Protein AF-A0A4Q3UWT6-F1 (afdb_monomer_lite)

Sequence (152 aa):
MSTAIVRPANRNDLDQLEDMISRVDPGMLTMPSSREAMAARIERSLSAFGRGSLPPENECYFLVMEEDGELLGTASIFTNLGVERPFYSYRISRDSKVSPEQGVRAELDLLFLVNDYHGDSELGTLFIERKARGGGRGRLLSFARLMLIAVD

Secondary structure (DSSP, 8-state):
----EEEE--GGGHHHHHHHHTTS-TT-TTS-SSHHHHHHHHHHHHHHHHS-S---SS-EEEEEEEETTEEEEEEEEE-STTSSS---EEEEEEEEEEETTTTEEEEEEEEEEE-TTTT--B---EEE-GGG-STTHHHHHHHHHHHH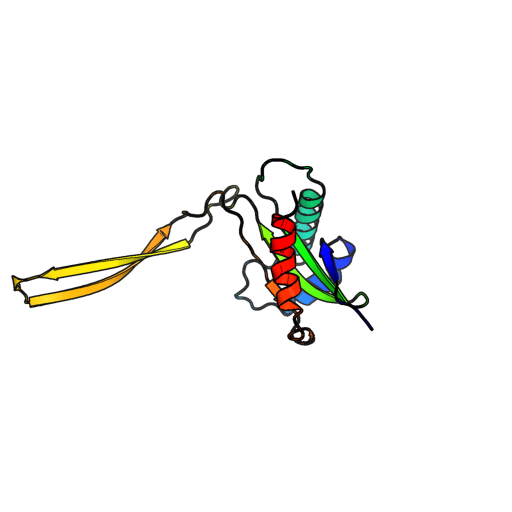HT--

Foldseek 3Di:
DWDKDKDFDAPVCLVLLQVVLVVDDPPQPLRDNHSVSVNVLSVLQVVVVVDDPDPADWGKNKMFIDTPNHTFFIWIKTFQAQRVHADKDWDWDWDWDDDPVVRDIDIDTDTDIDRVQGGGMDRGGQDGHPVRPDPCPSVCNSVVVVVVVVDD

Radius of gyration: 20.24 Å; chains: 1; bounding box: 54×34×62 Å

Structure (mmCIF, N/CA/C/O backbone):
data_AF-A0A4Q3UWT6-F1
#
_entry.id   AF-A0A4Q3UWT6-F1
#
loop_
_atom_site.group_PDB
_atom_site.id
_atom_site.type_symbol
_atom_site.label_atom_id
_atom_site.label_alt_id
_atom_site.label_comp_id
_atom_site.label_asym_id
_atom_site.label_entity_id
_atom_site.label_seq_id
_atom_site.pdbx_PDB_ins_code
_atom_site.Cartn_x
_atom_site.Cartn_y
_atom_site.Cartn_z
_atom_site.occupancy
_atom_site.B_iso_or_equiv
_atom_site.auth_seq_id
_atom_site.auth_comp_id
_atom_site.auth_asym_id
_atom_site.auth_atom_id
_atom_site.pdbx_PDB_model_num
ATOM 1 N N . MET A 1 1 ? 10.054 -21.073 -22.287 1.00 58.06 1 MET A N 1
ATOM 2 C CA . MET A 1 1 ? 9.062 -20.874 -21.212 1.00 58.06 1 MET A CA 1
ATOM 3 C C . MET A 1 1 ? 9.222 -19.443 -20.763 1.00 58.06 1 MET A C 1
ATOM 5 O O . MET A 1 1 ? 10.358 -19.072 -20.492 1.00 58.06 1 MET A O 1
ATOM 9 N N . SER A 1 2 ? 8.153 -18.652 -20.788 1.00 78.50 2 SER A N 1
ATOM 10 C CA . SER A 1 2 ? 8.215 -17.314 -20.207 1.00 78.50 2 SER A CA 1
ATOM 11 C C . SER A 1 2 ? 8.180 -17.413 -18.683 1.00 78.50 2 SER A C 1
ATOM 13 O O . SER A 1 2 ? 7.560 -18.334 -18.143 1.00 78.50 2 SER A O 1
ATOM 15 N N . THR A 1 3 ? 8.897 -16.516 -18.014 1.00 89.81 3 THR A N 1
ATOM 16 C CA . THR A 1 3 ? 9.065 -16.507 -16.561 1.00 89.81 3 THR A CA 1
ATOM 17 C C . THR A 1 3 ? 8.648 -15.147 -16.036 1.00 89.81 3 THR A C 1
ATOM 19 O O . THR A 1 3 ? 9.282 -14.145 -16.355 1.00 89.81 3 THR A O 1
ATOM 22 N N . ALA A 1 4 ? 7.625 -15.126 -15.183 1.00 94.62 4 ALA A N 1
ATOM 23 C CA . ALA A 1 4 ? 7.252 -13.924 -14.457 1.00 94.62 4 ALA A CA 1
ATOM 24 C C . ALA A 1 4 ? 8.371 -13.492 -13.493 1.00 94.62 4 ALA A C 1
ATOM 26 O O . ALA A 1 4 ? 8.815 -14.274 -12.646 1.00 94.62 4 ALA A O 1
ATOM 27 N N . ILE A 1 5 ? 8.787 -12.234 -13.594 1.00 96.75 5 ILE A N 1
ATOM 28 C CA . ILE A 1 5 ? 9.791 -11.606 -12.733 1.00 96.75 5 ILE A CA 1
ATOM 29 C C . ILE A 1 5 ? 9.150 -10.502 -11.897 1.00 96.75 5 ILE A C 1
ATOM 31 O O . ILE A 1 5 ? 8.212 -9.845 -12.341 1.00 96.75 5 ILE A O 1
ATOM 35 N N . VAL A 1 6 ? 9.656 -10.286 -10.682 1.00 98.19 6 VAL A N 1
ATOM 36 C CA . VAL A 1 6 ? 9.286 -9.131 -9.852 1.00 98.19 6 VAL A CA 1
ATOM 37 C C . VAL A 1 6 ? 10.476 -8.190 -9.786 1.00 98.19 6 VAL A C 1
ATOM 39 O O . VAL A 1 6 ? 11.587 -8.622 -9.483 1.00 98.19 6 VAL A O 1
ATOM 42 N N . ARG A 1 7 ? 10.242 -6.909 -10.066 1.00 97.75 7 ARG A N 1
ATOM 43 C CA . ARG A 1 7 ? 11.276 -5.869 -10.084 1.00 97.75 7 ARG A CA 1
ATOM 44 C C . ARG A 1 7 ? 10.719 -4.524 -9.606 1.00 97.75 7 ARG A C 1
ATOM 46 O O . ARG A 1 7 ? 9.498 -4.351 -9.604 1.00 97.75 7 ARG A O 1
ATOM 53 N N . PRO A 1 8 ? 11.575 -3.557 -9.234 1.00 98.06 8 PRO A N 1
ATOM 54 C CA . PRO A 1 8 ? 11.147 -2.176 -9.055 1.00 98.06 8 PRO A CA 1
ATOM 55 C C . PRO A 1 8 ? 10.445 -1.632 -10.306 1.00 98.06 8 PRO A C 1
ATOM 57 O O . PRO A 1 8 ? 10.837 -1.938 -11.440 1.00 98.06 8 PRO A O 1
ATOM 60 N N . ALA A 1 9 ? 9.414 -0.818 -10.089 1.00 98.31 9 ALA A N 1
ATOM 61 C CA . ALA A 1 9 ? 8.796 -0.031 -11.147 1.00 98.31 9 ALA A CA 1
ATOM 62 C C . ALA A 1 9 ? 9.790 1.014 -11.682 1.00 98.31 9 ALA A C 1
ATOM 64 O O . ALA A 1 9 ? 10.569 1.592 -10.922 1.00 98.31 9 ALA A O 1
ATOM 65 N N . ASN A 1 10 ? 9.745 1.284 -12.982 1.00 98.06 10 ASN A N 1
ATOM 66 C CA . ASN A 1 10 ? 10.548 2.303 -13.646 1.00 98.06 10 ASN A CA 1
ATOM 67 C C . ASN A 1 10 ? 9.674 3.202 -14.540 1.00 98.06 10 ASN A C 1
ATOM 69 O O . ASN A 1 10 ? 8.489 2.951 -14.734 1.00 98.06 10 ASN A O 1
ATOM 73 N N . ARG A 1 11 ? 10.254 4.274 -15.092 1.00 98.38 11 ARG A N 1
ATOM 74 C CA . ARG A 1 11 ? 9.512 5.292 -15.862 1.00 98.38 11 ARG A CA 1
ATOM 75 C C . ARG A 1 11 ? 8.829 4.748 -17.120 1.00 98.38 11 ARG A C 1
ATOM 77 O O . ARG A 1 11 ? 7.784 5.265 -17.499 1.00 98.38 11 ARG A O 1
ATOM 84 N N . ASN A 1 12 ? 9.381 3.702 -17.735 1.00 98.06 12 ASN A N 1
ATOM 85 C CA . ASN A 1 12 ? 8.818 3.091 -18.942 1.00 98.06 12 ASN A CA 1
ATOM 86 C C . ASN A 1 12 ? 7.583 2.227 -18.641 1.00 98.06 12 ASN A C 1
ATOM 88 O O . ASN A 1 12 ? 6.863 1.854 -19.560 1.00 98.06 12 ASN A O 1
ATOM 92 N N . ASP A 1 13 ? 7.314 1.933 -17.366 1.00 98.25 13 ASP A N 1
ATOM 93 C CA . ASP A 1 13 ? 6.134 1.175 -16.945 1.00 98.25 13 ASP A CA 1
ATOM 94 C C . ASP A 1 13 ? 4.861 2.036 -16.926 1.00 98.25 13 ASP A C 1
ATOM 96 O O . ASP A 1 13 ? 3.761 1.496 -16.821 1.00 98.25 13 ASP A O 1
ATOM 100 N N . LEU A 1 14 ? 4.993 3.368 -17.001 1.00 98.25 14 LEU A N 1
ATOM 101 C CA . LEU A 1 14 ? 3.906 4.313 -16.734 1.00 98.25 14 LEU A CA 1
ATOM 102 C C . LEU A 1 14 ? 2.674 4.083 -17.615 1.00 98.25 14 LEU A C 1
ATOM 104 O O . LEU A 1 14 ? 1.563 4.123 -17.097 1.00 98.25 14 LEU A O 1
ATOM 108 N N . ASP A 1 15 ? 2.859 3.806 -18.906 1.00 97.44 15 ASP A N 1
ATOM 109 C CA . ASP A 1 15 ? 1.742 3.597 -19.836 1.00 97.44 15 ASP A CA 1
ATOM 110 C C . ASP A 1 15 ? 0.938 2.339 -19.474 1.00 97.44 15 ASP A C 1
ATOM 112 O O . ASP A 1 15 ? -0.278 2.395 -19.307 1.00 97.44 15 ASP A O 1
ATOM 116 N N . GLN A 1 16 ? 1.618 1.213 -19.236 1.00 97.38 16 GLN A N 1
ATOM 117 C CA . GLN A 1 16 ? 0.953 -0.031 -18.829 1.00 97.38 16 GLN A CA 1
ATOM 118 C C . GLN A 1 16 ? 0.311 0.084 -17.438 1.00 97.38 16 GLN A C 1
ATOM 120 O O . GLN A 1 16 ? -0.742 -0.503 -17.179 1.00 97.38 16 GLN A O 1
ATOM 125 N N . LEU A 1 17 ? 0.942 0.834 -16.531 1.00 97.00 17 LEU A N 1
ATOM 126 C CA . LEU A 1 17 ? 0.421 1.085 -15.192 1.00 97.00 17 LEU A CA 1
ATOM 127 C C . LEU A 1 17 ? -0.812 1.989 -15.212 1.00 97.00 17 LEU A C 1
ATOM 129 O O . LEU A 1 17 ? -1.734 1.737 -14.442 1.00 97.00 17 LEU A O 1
ATOM 133 N N . GLU A 1 18 ? -0.861 3.000 -16.080 1.00 95.31 18 GLU A N 1
ATOM 134 C CA . GLU A 1 18 ? -2.053 3.828 -16.284 1.00 95.31 18 GLU A CA 1
ATOM 135 C C . GLU A 1 18 ? -3.227 2.976 -16.771 1.00 95.31 18 GLU A C 1
ATOM 137 O O . GLU A 1 18 ? -4.299 3.002 -16.160 1.00 95.31 18 GLU A O 1
ATOM 142 N N . ASP A 1 19 ? -3.009 2.140 -17.789 1.00 94.00 19 ASP A N 1
ATOM 143 C CA . ASP A 1 19 ? -4.040 1.224 -18.281 1.00 94.00 19 ASP A CA 1
ATOM 144 C C . ASP A 1 19 ? -4.538 0.290 -17.166 1.00 94.00 19 ASP A C 1
ATOM 146 O O . ASP A 1 19 ? -5.695 -0.146 -17.151 1.00 94.00 19 ASP A O 1
ATOM 150 N N . MET A 1 20 ? -3.662 -0.076 -16.228 1.00 94.12 20 MET A N 1
ATOM 151 C CA . MET A 1 20 ? -3.989 -0.930 -15.088 1.00 94.12 20 MET A CA 1
ATOM 152 C C . MET A 1 20 ? -4.890 -0.235 -14.057 1.00 94.12 20 MET A C 1
ATOM 154 O O . MET A 1 20 ? -5.736 -0.905 -13.465 1.00 94.12 20 MET A O 1
ATOM 158 N N . ILE A 1 21 ? -4.785 1.090 -13.875 1.00 91.06 21 ILE A N 1
ATOM 159 C CA . ILE A 1 21 ? -5.621 1.860 -12.928 1.00 91.06 21 ILE A CA 1
ATOM 160 C C . ILE A 1 21 ? -7.109 1.628 -13.209 1.00 91.06 21 ILE A C 1
ATOM 162 O O . ILE A 1 21 ? -7.882 1.385 -12.286 1.00 91.06 21 ILE A O 1
ATOM 166 N N . SER A 1 22 ? -7.508 1.619 -14.485 1.00 87.50 22 SER A N 1
ATOM 167 C CA . SER A 1 22 ? -8.909 1.422 -14.894 1.00 87.50 22 SER A CA 1
ATOM 168 C C . SER A 1 22 ? -9.498 0.054 -14.509 1.00 87.50 22 SER A C 1
ATOM 170 O O . SER A 1 22 ? -10.716 -0.120 -14.488 1.00 87.50 22 SER A O 1
ATOM 172 N N . ARG A 1 23 ? -8.636 -0.926 -14.211 1.00 90.75 23 ARG A N 1
ATOM 173 C CA . ARG A 1 23 ? -8.988 -2.320 -13.895 1.00 90.75 23 ARG A CA 1
ATOM 174 C C . ARG A 1 23 ? -8.930 -2.619 -12.397 1.00 90.75 23 ARG A C 1
ATOM 176 O O . ARG A 1 23 ? -9.254 -3.734 -11.976 1.00 90.75 23 ARG A O 1
ATOM 183 N N . VAL A 1 24 ? -8.499 -1.647 -11.600 1.00 88.69 24 VAL A N 1
ATOM 184 C CA . VAL A 1 24 ? -8.424 -1.742 -10.148 1.00 88.69 24 VAL A CA 1
ATOM 185 C C . VAL A 1 24 ? -9.797 -1.485 -9.533 1.00 88.69 24 VAL A C 1
ATOM 187 O O . VAL A 1 24 ? -10.545 -0.615 -9.969 1.00 88.69 24 VAL A O 1
ATOM 190 N N . ASP A 1 25 ? -10.132 -2.272 -8.510 1.00 86.69 25 ASP A N 1
ATOM 191 C CA . ASP A 1 25 ? -11.352 -2.063 -7.737 1.00 86.69 25 ASP A CA 1
ATOM 192 C C . ASP A 1 25 ? -11.318 -0.675 -7.063 1.00 86.69 25 ASP A C 1
ATOM 194 O O . ASP A 1 25 ? -10.309 -0.356 -6.421 1.00 86.69 25 ASP A O 1
ATOM 198 N N . PRO A 1 26 ? -12.394 0.133 -7.150 1.00 82.94 26 PRO A N 1
ATOM 199 C CA . PRO A 1 26 ? -12.468 1.441 -6.495 1.00 82.94 26 PRO A CA 1
ATOM 200 C C . PRO A 1 26 ? -12.182 1.413 -4.984 1.00 82.94 26 PRO A C 1
ATOM 202 O O . PRO A 1 26 ? -11.786 2.427 -4.414 1.00 82.94 26 PRO A O 1
ATOM 205 N N . GLY A 1 27 ? -12.367 0.266 -4.324 1.00 86.69 27 GLY A N 1
ATOM 206 C CA . GLY A 1 27 ? -12.056 0.059 -2.913 1.00 86.69 27 GLY A CA 1
ATOM 207 C C . GLY A 1 27 ? -10.561 -0.063 -2.594 1.00 86.69 27 GLY A C 1
ATOM 208 O O . GLY A 1 27 ? -10.187 0.004 -1.423 1.00 86.69 27 GLY A O 1
ATOM 209 N N . MET A 1 28 ? -9.677 -0.218 -3.588 1.00 90.25 28 MET A N 1
ATOM 210 C CA . MET A 1 28 ? -8.230 -0.279 -3.358 1.00 90.25 28 MET A CA 1
ATOM 211 C C . MET A 1 28 ? -7.610 1.121 -3.320 1.00 90.25 28 MET A C 1
ATOM 213 O O . MET A 1 28 ? -6.967 1.583 -4.259 1.00 90.25 28 MET A O 1
ATOM 217 N N . LEU A 1 29 ? -7.747 1.768 -2.167 1.00 89.81 29 LEU A N 1
ATOM 218 C CA . LEU A 1 29 ? -7.303 3.147 -1.936 1.00 89.81 29 LEU A CA 1
ATOM 219 C C . LEU A 1 29 ? -5.774 3.344 -1.963 1.00 89.81 29 LEU A C 1
ATOM 221 O O . LEU A 1 29 ? -5.298 4.475 -2.015 1.00 89.81 29 LEU A O 1
ATOM 225 N N . THR A 1 30 ? -4.991 2.263 -1.900 1.00 92.06 30 THR A N 1
ATOM 226 C CA . THR A 1 30 ? -3.517 2.315 -1.919 1.00 92.06 30 THR A CA 1
ATOM 227 C C . THR A 1 30 ? -2.928 2.416 -3.332 1.00 92.06 30 THR A C 1
ATOM 229 O O . THR A 1 30 ? -1.762 2.812 -3.480 1.00 92.06 30 THR A O 1
ATOM 232 N N . MET A 1 31 ? -3.727 2.124 -4.366 1.00 93.44 31 MET A N 1
ATOM 233 C CA . MET A 1 31 ? -3.351 2.295 -5.770 1.00 93.44 31 MET A CA 1
ATOM 234 C C . MET A 1 31 ? -3.504 3.768 -6.192 1.00 93.44 31 MET A C 1
ATOM 236 O O . MET A 1 31 ? -4.491 4.405 -5.823 1.00 93.44 31 MET A O 1
ATOM 240 N N . PRO A 1 32 ? -2.566 4.335 -6.973 1.00 93.69 32 PRO A N 1
ATOM 241 C CA . PRO A 1 32 ? -2.756 5.651 -7.575 1.00 93.69 32 PRO A CA 1
ATOM 242 C C . PRO A 1 32 ? -4.008 5.705 -8.462 1.00 93.69 32 PRO A C 1
ATOM 244 O O . PRO A 1 32 ? -4.287 4.764 -9.201 1.00 93.69 32 PRO A O 1
ATOM 247 N N . SER A 1 33 ? -4.741 6.816 -8.405 1.00 91.94 33 SER A N 1
ATOM 248 C CA . SER A 1 33 ? -6.007 7.010 -9.128 1.00 91.94 33 SER A CA 1
ATOM 249 C C . SER A 1 33 ? -5.871 7.771 -10.451 1.00 91.94 33 SER A C 1
ATOM 251 O O . SER A 1 33 ? -6.859 7.926 -11.164 1.00 91.94 33 SER A O 1
ATOM 253 N N . SER A 1 34 ? -4.674 8.260 -10.785 1.00 94.31 34 SER A N 1
ATOM 254 C CA . SER A 1 34 ? -4.394 8.972 -12.036 1.00 94.31 34 SER A CA 1
ATOM 255 C C . SER A 1 34 ? -2.983 8.680 -12.543 1.00 94.31 34 SER A C 1
ATOM 257 O O . SER A 1 34 ? -2.125 8.208 -11.786 1.00 94.31 34 SER A O 1
ATOM 259 N N . ARG A 1 35 ? -2.727 8.999 -13.816 1.00 96.38 35 ARG A N 1
ATOM 260 C CA . ARG A 1 35 ? -1.399 8.895 -14.433 1.00 96.38 35 ARG A CA 1
ATOM 261 C C . ARG A 1 35 ? -0.363 9.739 -13.697 1.00 96.38 35 ARG A C 1
ATOM 263 O O . ARG A 1 35 ? 0.741 9.269 -13.449 1.00 96.38 35 ARG A O 1
ATOM 270 N N . GLU A 1 36 ? -0.716 10.955 -13.292 1.00 97.56 36 GLU A N 1
ATOM 271 C CA . GLU A 1 36 ? 0.173 11.860 -12.555 1.00 97.56 36 GLU A CA 1
ATOM 272 C C . GLU A 1 36 ? 0.525 11.283 -11.182 1.00 97.56 36 GLU A C 1
ATOM 274 O O . GLU A 1 36 ? 1.693 11.264 -10.794 1.00 97.56 36 GLU A O 1
ATOM 279 N N . ALA A 1 37 ? -0.470 10.749 -10.464 1.00 96.38 37 ALA A N 1
ATOM 280 C CA . ALA A 1 37 ? -0.250 10.092 -9.180 1.00 96.38 37 ALA A CA 1
ATOM 281 C C . ALA A 1 37 ? 0.604 8.820 -9.330 1.00 96.38 37 ALA A C 1
ATOM 283 O O . ALA A 1 37 ? 1.431 8.522 -8.465 1.00 96.38 37 ALA A O 1
ATOM 284 N N . MET A 1 38 ? 0.434 8.081 -10.431 1.00 97.50 38 MET A N 1
ATOM 285 C CA . MET A 1 38 ? 1.249 6.912 -10.759 1.00 97.50 38 MET A CA 1
ATOM 286 C C . MET A 1 38 ? 2.694 7.301 -11.085 1.00 97.50 38 MET A C 1
ATOM 288 O O . MET A 1 38 ? 3.623 6.706 -10.547 1.00 97.50 38 MET A O 1
ATOM 292 N N . ALA A 1 39 ? 2.903 8.340 -11.894 1.00 98.31 39 ALA A N 1
ATOM 293 C CA . ALA A 1 39 ? 4.231 8.864 -12.192 1.00 98.31 39 ALA A CA 1
ATOM 294 C C . ALA A 1 39 ? 4.945 9.325 -10.910 1.00 98.31 39 ALA A C 1
ATOM 296 O O . ALA A 1 39 ? 6.077 8.920 -10.653 1.00 98.31 39 ALA A O 1
ATOM 297 N N . ALA A 1 40 ? 4.255 10.075 -10.043 1.00 97.88 40 ALA A N 1
ATOM 298 C CA . ALA A 1 40 ? 4.793 10.489 -8.747 1.00 97.88 40 ALA A CA 1
ATOM 299 C C . ALA A 1 40 ? 5.142 9.289 -7.847 1.00 97.88 40 ALA A C 1
ATOM 301 O O . ALA A 1 40 ? 6.167 9.296 -7.162 1.00 97.88 40 ALA A O 1
ATOM 302 N N . ARG A 1 41 ? 4.320 8.229 -7.870 1.00 97.38 41 ARG A N 1
ATOM 303 C CA . ARG A 1 41 ? 4.588 6.974 -7.155 1.00 97.38 41 ARG A CA 1
ATOM 304 C C . ARG A 1 41 ? 5.855 6.284 -7.666 1.00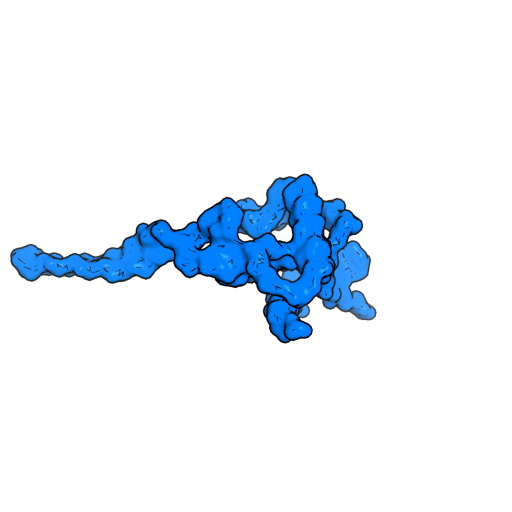 97.38 41 ARG A C 1
ATOM 306 O O . ARG A 1 41 ? 6.646 5.819 -6.846 1.00 97.38 41 ARG A O 1
ATOM 313 N N . ILE A 1 42 ? 6.055 6.232 -8.984 1.00 98.50 42 ILE A N 1
ATOM 314 C CA . ILE A 1 42 ? 7.264 5.668 -9.602 1.00 98.50 42 ILE A CA 1
ATOM 315 C C . ILE A 1 42 ? 8.495 6.467 -9.168 1.00 98.50 42 ILE A C 1
ATOM 317 O O . ILE A 1 42 ? 9.454 5.871 -8.690 1.00 98.50 42 ILE A O 1
ATOM 321 N N . GLU A 1 43 ? 8.461 7.799 -9.249 1.00 98.44 43 GLU A N 1
ATOM 322 C CA . GLU A 1 43 ? 9.589 8.644 -8.828 1.00 98.44 43 GLU A CA 1
ATOM 323 C C . GLU A 1 43 ? 9.932 8.465 -7.345 1.00 98.44 43 GLU A C 1
ATOM 325 O O . GLU A 1 43 ? 11.098 8.277 -6.994 1.00 98.44 43 GLU A O 1
ATOM 330 N N . ARG A 1 44 ? 8.917 8.438 -6.469 1.00 97.12 44 ARG A N 1
ATOM 331 C CA . ARG A 1 44 ? 9.109 8.176 -5.035 1.00 97.12 44 ARG A CA 1
ATOM 332 C C . ARG A 1 44 ? 9.750 6.808 -4.791 1.00 97.12 44 ARG A C 1
ATOM 334 O O . ARG A 1 44 ? 10.617 6.691 -3.929 1.00 97.12 44 ARG A O 1
ATOM 341 N N . SER A 1 45 ? 9.372 5.798 -5.571 1.00 98.00 45 SER A N 1
ATOM 342 C CA . SER A 1 45 ? 9.981 4.467 -5.516 1.00 98.00 45 SER A CA 1
ATOM 343 C C . SER A 1 45 ? 11.418 4.447 -6.008 1.00 98.00 45 SER A C 1
ATOM 345 O O . SER A 1 45 ? 12.278 3.882 -5.339 1.00 98.00 45 SER A O 1
ATOM 347 N N . LEU A 1 46 ? 11.714 5.092 -7.135 1.00 97.94 46 LEU A N 1
ATOM 348 C CA . LEU A 1 46 ? 13.082 5.197 -7.643 1.00 97.94 46 LEU A CA 1
ATOM 349 C C . LEU A 1 46 ? 13.998 5.902 -6.634 1.00 97.94 46 LEU A C 1
ATOM 351 O O . LEU A 1 46 ? 15.112 5.439 -6.397 1.00 97.94 46 LEU A O 1
ATOM 355 N N . SER A 1 47 ? 13.511 6.965 -5.987 1.00 96.81 47 SER A N 1
ATOM 356 C CA . SER A 1 47 ? 14.238 7.637 -4.907 1.00 96.81 47 SER A CA 1
ATOM 357 C C . SER A 1 47 ? 14.461 6.723 -3.701 1.00 96.81 47 SER A C 1
ATOM 359 O O . SER A 1 47 ? 15.542 6.757 -3.121 1.00 96.81 47 SER A O 1
ATOM 361 N N . ALA A 1 48 ? 13.473 5.903 -3.327 1.00 95.88 48 ALA A N 1
ATOM 362 C CA . ALA A 1 48 ? 13.588 4.965 -2.211 1.00 95.88 48 ALA A CA 1
ATOM 363 C C . ALA A 1 48 ? 14.624 3.864 -2.488 1.00 95.88 48 ALA A C 1
ATOM 365 O O . ALA A 1 48 ? 15.486 3.621 -1.657 1.00 95.88 48 ALA A O 1
ATOM 366 N N . PHE A 1 49 ? 14.606 3.254 -3.677 1.00 95.38 49 PHE A N 1
ATOM 367 C CA . PHE A 1 49 ? 15.606 2.251 -4.069 1.00 95.38 49 PHE A CA 1
ATOM 368 C C . PHE A 1 49 ? 17.015 2.835 -4.267 1.00 95.38 49 PHE A C 1
ATOM 370 O O . PHE A 1 49 ? 17.995 2.105 -4.157 1.00 95.38 49 PHE A O 1
ATOM 377 N N . GLY A 1 50 ? 17.129 4.131 -4.576 1.00 94.19 50 GLY A N 1
ATOM 378 C CA . GLY A 1 50 ? 18.411 4.839 -4.642 1.00 94.19 50 GLY A CA 1
ATOM 379 C C . GLY A 1 50 ? 18.930 5.316 -3.282 1.00 94.19 50 GLY A C 1
ATOM 380 O O . GLY A 1 50 ? 20.082 5.744 -3.185 1.00 94.19 50 GLY A O 1
ATOM 381 N N . ARG A 1 51 ? 18.098 5.260 -2.235 1.00 89.31 51 ARG A N 1
ATOM 382 C CA . ARG A 1 51 ? 18.478 5.594 -0.863 1.00 89.31 51 ARG A CA 1
ATOM 383 C C . ARG A 1 51 ? 19.359 4.455 -0.340 1.00 89.31 51 ARG A C 1
ATOM 385 O O . ARG A 1 51 ? 18.994 3.288 -0.426 1.00 89.31 51 ARG A O 1
ATOM 392 N N . GLY A 1 52 ? 20.547 4.785 0.163 1.00 83.88 52 GLY A N 1
ATOM 393 C CA . GLY A 1 52 ? 21.388 3.808 0.862 1.00 83.88 52 GLY A CA 1
ATOM 394 C C . GLY A 1 52 ? 20.738 3.331 2.167 1.00 83.88 52 GLY A C 1
ATOM 395 O O . GLY A 1 52 ? 19.634 3.754 2.507 1.00 83.88 52 GLY A O 1
ATOM 396 N N . SER A 1 53 ? 21.446 2.499 2.934 1.00 83.75 53 SER A N 1
ATOM 397 C CA . SER A 1 53 ? 20.972 2.038 4.247 1.00 83.75 53 SER A CA 1
ATOM 398 C C . SER A 1 53 ? 20.902 3.210 5.237 1.00 83.75 53 SER A C 1
ATOM 400 O O . SER A 1 53 ? 21.900 3.626 5.828 1.00 83.75 53 SER A O 1
ATOM 402 N N . LEU A 1 54 ? 19.715 3.802 5.346 1.00 88.00 54 LEU A N 1
ATOM 403 C CA . LEU A 1 54 ? 19.373 4.925 6.213 1.00 88.00 54 LEU A CA 1
ATOM 404 C C . LEU A 1 54 ? 18.086 4.585 6.973 1.00 88.00 54 LEU A C 1
ATOM 406 O O . LEU A 1 54 ? 17.277 3.806 6.464 1.00 88.00 54 LEU A O 1
ATOM 410 N N . PRO A 1 55 ? 17.847 5.196 8.148 1.00 89.81 55 PRO A N 1
ATOM 411 C CA . PRO A 1 55 ? 16.575 5.053 8.841 1.00 89.81 55 PRO A CA 1
ATOM 412 C C . PRO A 1 55 ? 15.389 5.386 7.914 1.00 89.81 55 PRO A C 1
ATOM 414 O O . PRO A 1 55 ? 15.491 6.357 7.149 1.00 89.81 55 PRO A O 1
ATOM 417 N N . PRO A 1 56 ? 14.288 4.611 7.964 1.00 90.94 56 PRO A N 1
ATOM 418 C CA . PRO A 1 56 ? 13.108 4.885 7.152 1.00 90.94 56 PRO A CA 1
ATOM 419 C C . PRO A 1 56 ? 12.438 6.202 7.551 1.00 90.94 56 PRO A C 1
ATOM 421 O O . PRO A 1 56 ? 12.262 6.476 8.738 1.00 90.94 56 PRO A O 1
ATOM 424 N N . GLU A 1 57 ? 12.024 7.005 6.573 1.00 92.94 57 GLU A N 1
ATOM 425 C CA . GLU A 1 57 ? 11.411 8.318 6.822 1.00 92.94 57 GLU A CA 1
ATOM 426 C C . GLU A 1 57 ? 9.961 8.397 6.373 1.00 92.94 57 GLU A C 1
ATOM 428 O O . GLU A 1 57 ? 9.129 8.820 7.161 1.00 92.94 57 GLU A O 1
ATOM 433 N N . ASN A 1 58 ? 9.664 8.009 5.137 1.00 94.56 58 ASN A N 1
ATOM 434 C CA . ASN A 1 58 ? 8.320 7.786 4.594 1.00 94.56 58 ASN A CA 1
ATOM 435 C C . ASN A 1 58 ? 8.473 7.324 3.133 1.00 94.56 58 ASN A C 1
ATOM 437 O O . ASN A 1 58 ? 7.919 7.896 2.195 1.00 94.56 58 ASN A O 1
ATOM 441 N N . GLU A 1 59 ? 9.315 6.333 2.878 1.00 95.38 59 GLU A N 1
ATOM 442 C CA . GLU A 1 59 ? 9.554 5.803 1.540 1.00 95.38 59 GLU A CA 1
ATOM 443 C C . GLU A 1 59 ? 8.331 5.049 1.005 1.00 95.38 59 GLU A C 1
ATOM 445 O O . GLU A 1 59 ? 7.444 4.614 1.742 1.00 95.38 59 GLU A O 1
ATOM 450 N N . CYS A 1 60 ? 8.288 4.882 -0.316 1.00 96.50 60 CYS A N 1
ATOM 451 C CA . CYS A 1 60 ? 7.366 3.957 -0.957 1.00 96.50 60 CYS A CA 1
ATOM 452 C C . CYS A 1 60 ? 8.133 3.092 -1.949 1.00 96.50 60 CYS A C 1
ATOM 454 O O . CYS A 1 60 ? 8.466 3.573 -3.023 1.00 96.50 60 CYS A O 1
ATOM 456 N N . TYR A 1 61 ? 8.343 1.817 -1.643 1.00 97.56 61 TYR A N 1
ATOM 457 C CA . TYR A 1 61 ? 8.916 0.860 -2.586 1.00 97.56 61 TYR A CA 1
ATOM 458 C C . TYR A 1 61 ? 7.797 0.288 -3.452 1.00 97.56 61 TYR A C 1
ATOM 460 O O . TYR A 1 61 ? 6.887 -0.361 -2.937 1.00 97.56 61 TYR A O 1
ATOM 468 N N . PHE A 1 62 ? 7.838 0.539 -4.759 1.00 98.44 62 PHE A N 1
ATOM 469 C CA . PHE A 1 62 ? 6.828 0.093 -5.714 1.00 98.44 62 PHE A CA 1
ATOM 470 C C . PHE A 1 62 ? 7.402 -0.971 -6.649 1.00 98.44 62 PHE A C 1
ATOM 472 O O . PHE A 1 62 ? 8.376 -0.742 -7.368 1.00 98.44 62 PHE A O 1
ATOM 479 N N . LEU A 1 63 ? 6.790 -2.149 -6.614 1.00 98.50 63 LEU A N 1
ATOM 480 C CA . LEU A 1 63 ? 7.187 -3.326 -7.369 1.00 98.50 63 LEU A CA 1
ATOM 481 C C . LEU A 1 63 ? 6.156 -3.625 -8.451 1.00 98.50 63 LEU A C 1
ATOM 483 O O . LEU A 1 63 ? 4.951 -3.491 -8.229 1.00 98.50 63 LEU A O 1
ATOM 487 N N . VAL A 1 64 ? 6.635 -4.118 -9.586 1.00 98.44 64 VAL A N 1
ATOM 488 C CA . VAL A 1 64 ? 5.810 -4.655 -10.667 1.00 98.44 64 VAL A CA 1
ATOM 489 C C . VAL A 1 64 ? 6.187 -6.105 -10.942 1.00 98.44 64 VAL A C 1
ATOM 491 O O . VAL A 1 64 ? 7.340 -6.508 -10.764 1.00 98.44 64 VAL A O 1
ATOM 494 N N . MET A 1 65 ? 5.201 -6.894 -11.359 1.00 98.25 65 MET A N 1
ATOM 495 C CA . MET A 1 65 ? 5.413 -8.206 -11.954 1.00 98.25 65 MET A CA 1
ATOM 496 C C . MET A 1 65 ? 5.332 -8.080 -13.469 1.00 98.25 65 MET A C 1
ATOM 498 O O . MET A 1 65 ? 4.335 -7.569 -13.973 1.00 98.25 65 MET A O 1
ATOM 502 N N . GLU A 1 66 ? 6.330 -8.598 -14.174 1.00 97.25 66 GLU A N 1
ATOM 503 C CA . GLU A 1 66 ? 6.405 -8.585 -15.634 1.00 97.25 66 GLU A CA 1
ATOM 504 C C . GLU A 1 66 ? 6.613 -10.000 -16.184 1.00 97.25 66 GLU A C 1
ATOM 506 O O . GLU A 1 66 ? 7.333 -10.799 -15.585 1.00 97.25 66 GLU A O 1
ATOM 511 N N . GLU A 1 67 ? 6.002 -10.303 -17.325 1.00 96.06 67 GLU A N 1
ATOM 512 C CA . GLU A 1 67 ? 6.241 -11.505 -18.128 1.00 96.06 67 GLU A CA 1
ATOM 513 C C . GLU A 1 67 ? 6.270 -11.081 -19.610 1.00 96.06 67 GLU A C 1
ATOM 515 O O . GLU A 1 67 ? 5.316 -10.478 -20.091 1.00 96.06 67 GLU A O 1
ATOM 520 N N . ASP A 1 68 ? 7.379 -11.324 -20.319 1.00 94.00 68 ASP A N 1
ATOM 521 C CA . ASP A 1 68 ? 7.583 -10.947 -21.736 1.00 94.00 68 ASP A CA 1
ATOM 522 C C . ASP A 1 68 ? 7.284 -9.470 -22.090 1.00 94.00 68 ASP A C 1
ATOM 524 O O . ASP A 1 68 ? 6.714 -9.178 -23.142 1.00 94.00 68 ASP A O 1
ATOM 528 N 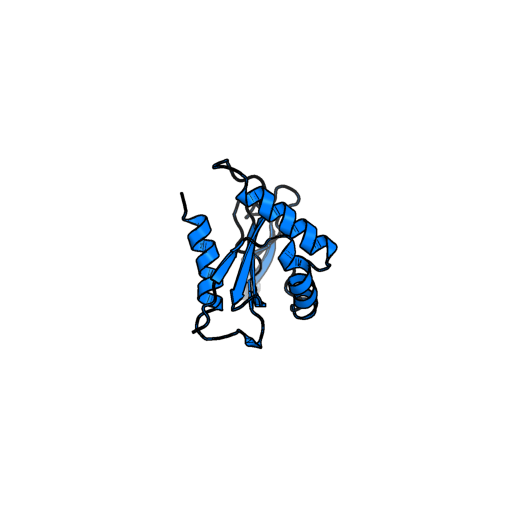N . GLY A 1 69 ? 7.664 -8.513 -21.236 1.00 93.62 69 GLY A N 1
ATOM 529 C CA . GLY A 1 69 ? 7.390 -7.089 -21.474 1.00 93.62 69 GLY A CA 1
ATOM 530 C C . GLY A 1 69 ? 6.012 -6.621 -21.006 1.00 93.62 69 GLY A C 1
ATOM 531 O O . GLY A 1 69 ? 5.752 -5.417 -21.011 1.00 93.62 69 GLY A O 1
ATOM 532 N N . GLU A 1 70 ? 5.134 -7.535 -20.588 1.00 96.25 70 GLU A N 1
ATOM 533 C CA . GLU A 1 70 ? 3.792 -7.212 -20.114 1.00 96.25 70 GLU A CA 1
ATOM 534 C C . GLU A 1 70 ? 3.719 -7.182 -18.583 1.00 96.25 70 GLU A C 1
ATOM 536 O O . GLU A 1 70 ? 4.088 -8.143 -17.903 1.00 96.25 70 GLU A O 1
ATOM 541 N N . LEU A 1 71 ? 3.173 -6.097 -18.029 1.00 97.56 71 LEU A N 1
ATOM 542 C CA . LEU A 1 71 ? 2.911 -5.981 -16.600 1.00 97.56 71 LEU A CA 1
ATOM 543 C C . LEU A 1 71 ? 1.667 -6.778 -16.199 1.00 97.56 71 LEU A C 1
ATOM 545 O O . LEU A 1 71 ? 0.549 -6.534 -16.652 1.00 97.56 71 LE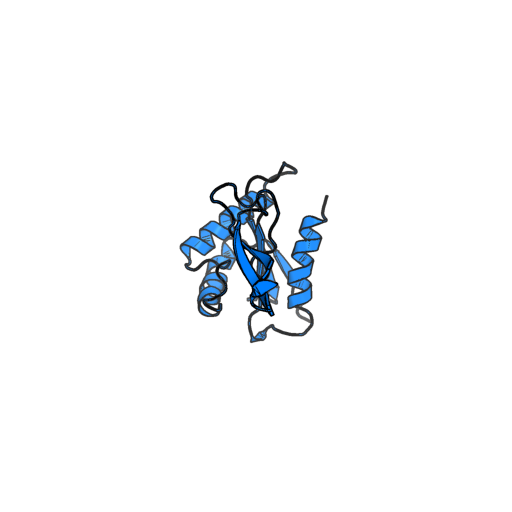U A O 1
ATOM 549 N N . LEU A 1 72 ? 1.863 -7.710 -15.273 1.00 96.94 72 LEU A N 1
ATOM 550 C CA . LEU A 1 72 ? 0.830 -8.612 -14.772 1.00 96.94 72 LEU A CA 1
ATOM 551 C C . LEU A 1 72 ? 0.266 -8.190 -13.412 1.00 96.94 72 LEU A C 1
ATOM 553 O O . LEU A 1 72 ? -0.763 -8.715 -12.980 1.00 96.94 72 LEU A O 1
ATOM 557 N N . GLY A 1 73 ? 0.932 -7.274 -12.712 1.00 96.88 73 GLY A N 1
ATOM 558 C CA . GLY A 1 73 ? 0.480 -6.788 -11.416 1.00 96.88 73 GLY A CA 1
ATOM 559 C C . GLY A 1 73 ? 1.500 -5.922 -10.696 1.00 96.88 73 GLY A C 1
ATOM 560 O O . GLY A 1 73 ? 2.618 -5.730 -11.169 1.00 96.88 73 GLY A O 1
ATOM 561 N N . THR A 1 74 ? 1.104 -5.397 -9.541 1.00 97.88 74 THR A N 1
ATOM 562 C CA . THR A 1 74 ? 1.896 -4.434 -8.771 1.00 97.88 74 THR A CA 1
ATOM 563 C C . THR A 1 74 ? 1.746 -4.661 -7.275 1.00 97.88 74 THR A C 1
ATOM 565 O O . THR A 1 74 ? 0.735 -5.197 -6.803 1.00 97.88 74 THR A O 1
ATOM 568 N N . ALA A 1 75 ? 2.759 -4.255 -6.515 1.00 98.06 75 ALA A N 1
ATOM 569 C CA . ALA A 1 75 ? 2.664 -4.218 -5.069 1.00 98.06 75 ALA A CA 1
ATOM 570 C C . ALA A 1 75 ? 3.511 -3.103 -4.460 1.00 98.06 75 ALA A C 1
ATOM 572 O O . ALA A 1 75 ? 4.448 -2.620 -5.090 1.00 98.06 75 ALA A O 1
ATOM 573 N N . SER A 1 76 ? 3.176 -2.656 -3.251 1.00 97.88 76 SER A N 1
ATOM 574 C CA . SER A 1 76 ? 3.903 -1.578 -2.571 1.00 97.88 76 SER A CA 1
ATOM 575 C C . SER A 1 76 ? 4.357 -1.967 -1.165 1.00 97.88 76 SER A C 1
ATOM 577 O O . SER A 1 76 ? 3.856 -2.912 -0.554 1.00 97.88 76 SER A O 1
ATOM 579 N N . ILE A 1 77 ? 5.324 -1.210 -0.661 1.00 97.69 77 ILE A N 1
ATOM 580 C CA . ILE A 1 77 ? 5.680 -1.141 0.753 1.00 97.69 77 ILE A CA 1
ATOM 581 C C . ILE A 1 77 ? 5.778 0.337 1.099 1.00 97.69 77 ILE A C 1
ATOM 583 O O . ILE A 1 77 ? 6.489 1.074 0.415 1.00 97.69 77 ILE A O 1
ATOM 587 N N . PHE A 1 78 ? 5.076 0.759 2.140 1.00 96.12 78 PHE A N 1
ATOM 588 C CA . PHE A 1 78 ? 5.219 2.090 2.714 1.00 96.12 78 PHE A CA 1
ATOM 589 C C . PHE A 1 78 ? 5.976 1.973 4.027 1.00 96.12 78 PHE A C 1
ATOM 591 O O . PHE A 1 78 ? 5.690 1.070 4.812 1.00 96.12 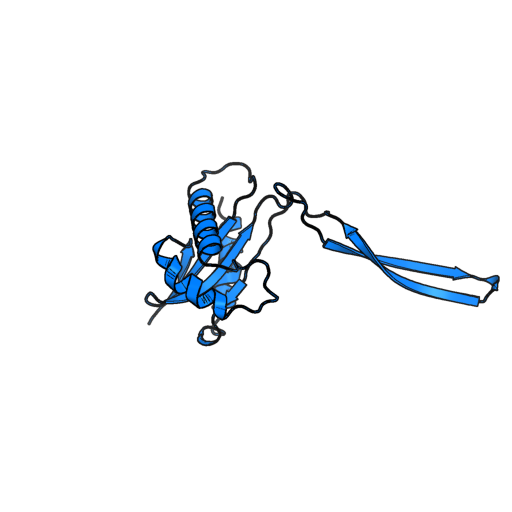78 PHE A O 1
ATOM 598 N N . THR A 1 79 ? 6.930 2.861 4.271 1.00 95.56 79 THR A N 1
ATOM 599 C CA . THR A 1 79 ? 7.667 2.900 5.538 1.00 95.56 79 THR A CA 1
ATOM 600 C C . THR A 1 79 ? 7.199 4.070 6.394 1.00 95.56 79 THR A C 1
ATOM 602 O O . THR A 1 79 ? 6.647 5.042 5.872 1.00 95.56 79 THR A O 1
ATOM 605 N N . ASN A 1 80 ? 7.438 3.967 7.705 1.00 95.81 80 ASN A N 1
ATOM 606 C CA . ASN A 1 80 ? 7.231 5.030 8.685 1.00 95.81 80 ASN A CA 1
ATOM 607 C C . ASN A 1 80 ? 5.883 5.749 8.487 1.00 95.81 80 ASN A C 1
ATOM 609 O O . ASN A 1 80 ? 5.799 6.911 8.070 1.00 95.81 80 ASN A O 1
ATOM 613 N N . LEU A 1 81 ? 4.799 4.996 8.682 1.00 95.75 81 LEU A N 1
ATOM 614 C CA . LEU A 1 81 ? 3.444 5.512 8.538 1.00 95.75 81 LEU A CA 1
ATOM 615 C C . LEU A 1 81 ? 3.188 6.671 9.502 1.00 95.75 81 LEU A C 1
ATOM 617 O O . LEU A 1 81 ? 3.729 6.739 10.602 1.00 95.75 81 LEU A O 1
ATOM 621 N N . GLY A 1 82 ? 2.276 7.562 9.122 1.00 92.81 82 GLY A N 1
ATOM 622 C CA . GLY A 1 82 ? 1.814 8.611 10.023 1.00 92.81 82 GLY A CA 1
ATOM 623 C C . GLY A 1 82 ? 2.645 9.900 10.015 1.00 92.81 82 GLY A C 1
ATOM 624 O O . GLY A 1 82 ? 2.295 10.806 10.766 1.00 92.81 82 GLY A O 1
ATOM 625 N N . VAL A 1 83 ? 3.707 9.989 9.201 1.00 91.75 83 VAL A N 1
ATOM 626 C CA . VAL A 1 83 ? 4.626 11.145 9.152 1.00 91.75 83 VAL A CA 1
ATOM 627 C C . VAL A 1 83 ? 4.018 12.355 8.442 1.00 91.75 83 VAL A C 1
ATOM 629 O O . VAL A 1 83 ? 3.946 13.430 9.027 1.00 91.75 83 VAL A O 1
ATOM 632 N N . GLU A 1 84 ? 3.544 12.198 7.202 1.00 87.62 84 GLU A N 1
ATO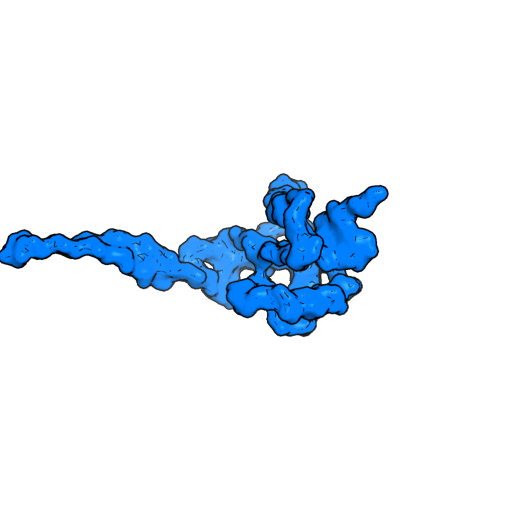M 633 C CA . GLU A 1 84 ? 2.902 13.306 6.468 1.00 87.62 84 GLU A CA 1
ATOM 634 C C . GLU A 1 84 ? 1.491 13.602 6.995 1.00 87.62 84 GLU A C 1
ATOM 636 O O . GLU A 1 84 ? 1.060 14.751 7.086 1.00 87.62 84 GLU A O 1
ATOM 641 N N . ARG A 1 85 ? 0.751 12.540 7.328 1.00 89.31 85 ARG A N 1
ATOM 642 C CA . ARG A 1 85 ? -0.600 12.585 7.894 1.00 89.31 85 ARG A CA 1
ATOM 643 C C . ARG A 1 85 ? -0.823 11.358 8.774 1.00 89.31 85 ARG A C 1
ATOM 645 O O . ARG A 1 85 ? -0.290 10.303 8.425 1.00 89.31 85 ARG A O 1
ATOM 652 N N . PRO A 1 86 ? -1.635 11.437 9.844 1.00 93.00 86 PRO A N 1
ATOM 653 C CA . PRO A 1 86 ? -1.902 10.284 10.695 1.00 93.00 86 PRO A CA 1
ATOM 654 C C . PRO A 1 86 ? -2.481 9.105 9.905 1.00 93.00 86 PRO A C 1
ATOM 656 O O . PRO A 1 86 ? -3.366 9.278 9.063 1.00 93.00 86 PRO A O 1
ATOM 659 N N . PHE A 1 87 ? -1.996 7.900 10.199 1.00 94.19 87 PHE A N 1
ATOM 660 C CA . PHE A 1 87 ? -2.600 6.665 9.714 1.00 94.19 87 PHE A CA 1
ATOM 661 C C . PHE A 1 87 ? -3.721 6.266 10.673 1.00 94.19 87 PHE A C 1
ATOM 663 O O . PHE A 1 87 ? -3.455 5.847 11.798 1.00 94.19 87 PHE A O 1
ATOM 670 N N . TYR A 1 88 ? -4.971 6.444 10.250 1.00 95.69 88 TYR A N 1
ATOM 671 C CA . TYR A 1 88 ? -6.130 6.157 11.089 1.00 95.69 88 TYR A CA 1
ATOM 672 C C . TYR A 1 88 ? -6.596 4.710 10.955 1.00 95.69 88 TYR A C 1
ATOM 674 O O . TYR A 1 88 ? -6.654 4.154 9.861 1.00 95.69 88 TYR A O 1
ATOM 682 N N . SER A 1 89 ? -7.011 4.130 12.075 1.00 96.12 89 SER A N 1
ATOM 683 C CA . SER A 1 89 ? -7.707 2.846 12.125 1.00 96.12 89 SER A CA 1
ATOM 684 C C . SER A 1 89 ? -8.781 2.866 13.213 1.00 96.12 89 SER A C 1
ATOM 686 O O . SER A 1 89 ? -8.843 3.793 14.024 1.00 96.12 89 SER A O 1
ATOM 688 N N . TYR A 1 90 ? -9.656 1.859 13.217 1.00 97.56 90 TYR A N 1
ATOM 689 C CA . TYR A 1 90 ? -10.613 1.658 14.299 1.00 97.56 90 TYR A CA 1
ATOM 690 C C . TYR A 1 90 ? -10.163 0.512 15.195 1.00 97.56 90 TYR A C 1
ATOM 692 O O . TYR A 1 90 ? -10.046 -0.627 14.744 1.00 97.56 90 TYR A O 1
ATOM 700 N N . ARG A 1 91 ? -9.974 0.801 16.483 1.00 97.06 91 ARG A N 1
ATOM 701 C CA . ARG A 1 91 ? -9.771 -0.228 17.500 1.00 97.06 91 ARG A CA 1
ATOM 702 C C . ARG A 1 91 ? -11.125 -0.715 17.999 1.00 97.06 91 ARG A C 1
ATOM 704 O O . ARG A 1 91 ? -11.918 0.085 18.500 1.00 97.06 91 ARG A O 1
ATOM 711 N N . ILE A 1 92 ? -11.366 -2.019 17.877 1.00 97.25 92 ILE A N 1
ATOM 712 C CA . ILE A 1 92 ? -12.541 -2.684 18.446 1.00 97.25 92 ILE A CA 1
ATOM 713 C C . ILE A 1 92 ? -12.284 -2.902 19.938 1.00 97.25 92 ILE A C 1
ATOM 715 O O . ILE A 1 92 ? -11.294 -3.528 20.315 1.00 97.25 92 ILE A O 1
ATOM 719 N N . SER A 1 93 ? -13.169 -2.385 20.783 1.00 96.62 93 SER A N 1
ATOM 720 C CA . SER A 1 93 ? -13.158 -2.622 22.227 1.00 96.62 93 SER A CA 1
ATOM 721 C C . SER A 1 93 ? -14.488 -3.222 22.656 1.00 96.62 93 SER A C 1
ATOM 723 O O . SER A 1 93 ? -15.540 -2.698 22.293 1.00 96.62 93 SER A O 1
ATOM 725 N N . ARG A 1 94 ? -14.440 -4.292 23.451 1.00 95.69 94 ARG A N 1
ATOM 726 C CA . ARG A 1 94 ? -15.638 -4.937 23.990 1.00 95.69 94 ARG A CA 1
ATOM 727 C C . ARG A 1 94 ? -16.007 -4.295 25.319 1.00 95.69 94 ARG A C 1
ATOM 729 O O . ARG A 1 94 ? -15.222 -4.322 26.264 1.00 95.69 94 ARG A O 1
ATOM 736 N N . ASP A 1 95 ? -17.205 -3.739 25.392 1.00 95.62 95 ASP A N 1
ATOM 737 C CA . ASP A 1 95 ? -17.745 -3.090 26.582 1.00 95.62 95 ASP A CA 1
ATOM 738 C C . ASP A 1 95 ? -18.904 -3.919 27.147 1.00 95.62 95 ASP A C 1
ATOM 740 O O . ASP A 1 95 ? -19.789 -4.358 26.411 1.00 95.62 95 ASP A O 1
ATOM 744 N N . SER A 1 96 ? -18.879 -4.165 28.459 1.00 95.81 96 SER A N 1
ATOM 745 C CA . SER A 1 96 ? -19.902 -4.942 29.164 1.00 95.81 96 SER A CA 1
ATOM 746 C C . SER A 1 96 ? -20.639 -4.038 30.139 1.00 95.81 96 SER A C 1
ATOM 748 O O . SER A 1 96 ? -20.039 -3.454 31.044 1.00 95.81 96 SER A O 1
ATOM 750 N N . LYS A 1 97 ? -21.952 -3.917 29.951 1.00 94.62 97 LYS A N 1
ATOM 751 C CA . LYS A 1 97 ? -22.845 -3.162 30.828 1.00 94.62 97 LYS A CA 1
ATOM 752 C C . LYS A 1 97 ? -23.731 -4.137 31.589 1.00 94.62 97 LYS A C 1
ATOM 754 O O . LYS A 1 97 ? -24.390 -4.981 30.984 1.00 94.62 97 LYS A O 1
ATOM 759 N N . VAL A 1 98 ? -23.764 -4.008 32.914 1.00 95.81 98 VAL A N 1
ATOM 760 C CA . VAL A 1 98 ? -24.584 -4.844 33.800 1.00 95.81 98 VAL A CA 1
ATOM 761 C C . VAL A 1 98 ? -25.398 -3.942 34.721 1.00 95.81 98 VAL A C 1
ATOM 763 O O . VAL A 1 98 ? -24.834 -3.075 35.381 1.00 95.81 98 VAL A O 1
ATOM 766 N N . SER A 1 99 ? -26.712 -4.163 34.775 1.00 95.94 99 SER A N 1
ATOM 767 C CA . SER A 1 99 ? -27.611 -3.582 35.776 1.00 95.94 99 SER A CA 1
ATOM 768 C C . SER A 1 99 ? -28.271 -4.716 36.562 1.00 95.94 99 SER A C 1
ATOM 770 O O . SER A 1 99 ? -29.212 -5.337 36.057 1.00 95.94 99 SER A O 1
ATOM 772 N N . PRO A 1 100 ? -27.784 -5.016 37.779 1.00 95.44 100 PRO A N 1
ATOM 773 C CA . PRO A 1 100 ? -28.369 -6.048 38.631 1.00 95.44 100 PRO A CA 1
ATOM 774 C C . PRO A 1 100 ? -29.827 -5.761 39.001 1.00 95.44 100 PRO A C 1
ATOM 776 O O . PRO A 1 100 ? -30.652 -6.668 38.969 1.00 95.44 100 PRO A O 1
ATOM 779 N N . GLU A 1 101 ? -30.166 -4.502 39.287 1.00 96.56 101 GLU A N 1
ATOM 780 C CA . GLU A 1 101 ? -31.504 -4.078 39.716 1.00 96.56 101 GLU A CA 1
ATOM 781 C C . GLU A 1 101 ? -32.559 -4.276 38.623 1.00 96.56 101 GLU A C 1
ATOM 783 O O . GLU A 1 101 ? -33.727 -4.503 38.926 1.00 96.56 101 GLU A O 1
ATOM 788 N N . GLN A 1 102 ? -32.148 -4.195 37.354 1.00 94.12 102 GLN A N 1
ATOM 789 C CA . GLN A 1 102 ? -33.011 -4.423 36.191 1.00 94.12 102 GLN A CA 1
ATOM 790 C C . GLN A 1 102 ? -32.841 -5.830 35.594 1.00 94.12 102 GLN A C 1
ATOM 792 O O . GLN A 1 102 ? -33.544 -6.182 34.651 1.00 94.12 102 GLN A O 1
ATOM 797 N N . GLY A 1 103 ? -31.899 -6.635 36.099 1.00 94.25 103 GLY A N 1
ATOM 798 C CA . GLY A 1 103 ? -31.569 -7.948 35.540 1.00 94.25 103 GLY A CA 1
ATOM 799 C C . GLY A 1 103 ? -31.019 -7.902 34.107 1.00 94.25 103 GLY A C 1
ATOM 800 O O . GLY A 1 103 ? -31.154 -8.876 33.369 1.00 94.25 103 GLY A O 1
ATOM 801 N N . VAL A 1 104 ? -30.418 -6.782 33.689 1.00 95.38 104 VAL A N 1
ATOM 802 C CA . VAL A 1 104 ? -29.952 -6.565 32.309 1.00 95.38 104 VAL A CA 1
ATOM 803 C C . VAL A 1 104 ? -28.439 -6.733 32.208 1.00 95.38 104 VAL A C 1
ATOM 805 O O . VAL A 1 104 ? -27.679 -6.185 33.008 1.00 95.38 104 VAL A O 1
ATOM 808 N N . ARG A 1 105 ? -27.996 -7.431 31.158 1.00 95.50 105 ARG A N 1
ATOM 809 C CA . ARG A 1 105 ? -26.602 -7.483 30.709 1.00 95.50 105 ARG A CA 1
ATOM 810 C C . ARG A 1 105 ? -26.544 -7.228 29.207 1.00 95.50 105 ARG A C 1
ATOM 812 O O . ARG A 1 105 ? -27.283 -7.856 28.456 1.00 95.50 105 ARG A O 1
ATOM 819 N N . ALA A 1 106 ? -25.648 -6.347 28.785 1.00 95.25 106 ALA A N 1
ATOM 820 C CA . ALA A 1 106 ? -25.376 -6.066 27.383 1.00 95.25 106 ALA A CA 1
ATOM 821 C C . ALA A 1 106 ? -23.869 -6.105 27.127 1.00 95.25 106 ALA A C 1
ATOM 823 O O . ALA A 1 106 ? -23.085 -5.605 27.932 1.00 95.25 106 ALA A O 1
ATOM 824 N N . GLU A 1 107 ? -23.480 -6.688 25.999 1.00 95.94 107 GLU A N 1
ATOM 825 C CA . GLU A 1 107 ? -22.108 -6.676 25.502 1.00 95.94 107 GLU A CA 1
ATOM 826 C C . GLU A 1 107 ? -22.102 -6.022 24.128 1.00 95.94 107 GLU A C 1
ATOM 828 O O . GLU A 1 107 ? -22.941 -6.333 23.282 1.00 95.94 107 GLU A O 1
ATOM 833 N N . LEU A 1 108 ? -21.193 -5.074 23.940 1.00 95.56 108 LEU A N 1
ATOM 834 C CA . LEU A 1 108 ? -21.162 -4.186 22.788 1.00 95.56 108 LEU A CA 1
ATOM 835 C C . LEU A 1 108 ? -19.737 -4.139 22.245 1.00 95.56 108 LEU A C 1
ATOM 837 O O . LEU A 1 108 ? -18.789 -4.027 23.024 1.00 95.56 108 LEU A O 1
ATOM 841 N N . ASP A 1 109 ? -19.601 -4.150 20.924 1.00 97.19 109 ASP A N 1
ATOM 842 C CA . ASP A 1 109 ? -18.347 -3.809 20.261 1.00 97.19 109 ASP A CA 1
ATOM 843 C C . ASP A 1 109 ? -18.363 -2.318 19.912 1.00 97.19 109 ASP A C 1
ATOM 845 O O . ASP A 1 109 ? -19.231 -1.833 19.184 1.00 97.19 109 ASP A O 1
ATOM 849 N N . LEU A 1 110 ? -17.402 -1.578 20.459 1.00 96.94 110 LEU A N 1
ATOM 850 C CA . LEU A 1 110 ? -17.217 -0.150 20.228 1.00 96.94 110 LEU A CA 1
ATOM 851 C C . LEU A 1 110 ? -16.028 0.076 19.294 1.00 96.94 110 LEU A C 1
ATOM 853 O O . LEU A 1 110 ? -14.971 -0.530 19.472 1.00 96.94 110 LEU A O 1
ATOM 857 N N . LEU A 1 111 ? -16.186 0.987 18.332 1.00 98.19 111 LEU A N 1
ATOM 858 C CA . LEU A 1 111 ? -15.119 1.413 17.427 1.00 98.19 111 LEU A CA 1
ATOM 859 C C . LEU A 1 111 ? -14.532 2.742 17.901 1.00 98.19 111 LEU A C 1
ATOM 861 O O . LEU A 1 111 ? -15.216 3.765 17.905 1.00 98.19 111 LEU A O 1
ATOM 865 N N . PHE A 1 112 ? -13.251 2.738 18.256 1.00 97.62 112 PHE A N 1
ATOM 866 C CA . PHE A 1 112 ? -12.508 3.949 18.605 1.00 97.62 112 PHE A CA 1
ATOM 867 C C . PHE A 1 112 ? -11.581 4.338 17.461 1.00 97.62 112 PHE A C 1
ATOM 869 O O . PHE A 1 112 ? -10.771 3.520 17.032 1.00 97.62 112 PHE A O 1
ATOM 876 N N . LEU A 1 113 ? -11.687 5.577 16.977 1.00 97.94 113 LEU A N 1
ATOM 877 C CA . LEU A 1 113 ? -10.737 6.119 16.008 1.00 97.94 113 LEU A CA 1
ATOM 878 C C . LEU A 1 113 ? -9.374 6.300 16.692 1.00 97.94 113 LEU A C 1
ATOM 880 O O . LEU A 1 113 ? -9.279 7.015 17.689 1.00 97.94 113 LEU A O 1
ATOM 884 N N . VAL A 1 114 ? -8.340 5.653 16.161 1.00 97.69 114 VAL A N 1
ATOM 885 C CA . VAL A 1 114 ? -6.972 5.659 16.700 1.00 97.69 114 VAL A CA 1
ATOM 886 C C . VAL A 1 114 ? -5.941 5.825 15.582 1.00 97.69 114 VAL A C 1
ATOM 888 O O . VAL A 1 114 ? -6.274 5.726 14.401 1.00 97.69 114 VAL A O 1
ATOM 891 N N . ASN A 1 115 ? -4.684 6.056 15.954 1.00 96.75 115 ASN A N 1
ATOM 892 C CA . ASN A 1 115 ? -3.530 6.152 15.056 1.00 96.75 115 ASN A CA 1
ATOM 893 C C . ASN A 1 115 ? -2.344 5.291 15.537 1.00 96.75 115 ASN A C 1
ATOM 895 O O . ASN A 1 115 ? -1.188 5.680 15.389 1.00 96.75 115 ASN A O 1
ATOM 899 N N . ASP A 1 116 ? -2.652 4.124 16.110 1.00 96.25 116 ASP A N 1
ATOM 900 C CA . ASP A 1 116 ? -1.706 3.251 16.822 1.00 96.25 116 ASP A CA 1
ATOM 901 C C . ASP A 1 116 ? -0.533 2.740 15.948 1.00 96.25 116 ASP A C 1
ATOM 903 O O . ASP A 1 116 ? 0.499 2.367 16.493 1.00 96.25 116 ASP A O 1
ATOM 907 N N . TYR A 1 117 ? -0.656 2.761 14.614 1.00 95.81 117 TYR A N 1
ATOM 908 C CA . TYR A 1 117 ? 0.359 2.271 13.659 1.00 95.81 117 TYR A CA 1
ATOM 909 C C . TYR A 1 117 ? 1.359 3.344 13.185 1.00 95.81 117 TYR A C 1
ATOM 911 O O . TYR A 1 117 ? 2.000 3.193 12.145 1.00 95.81 117 TYR A O 1
ATOM 919 N N . HIS A 1 118 ? 1.470 4.476 13.885 1.00 95.44 118 HIS A N 1
ATOM 920 C CA . HIS A 1 118 ? 2.483 5.484 13.562 1.00 95.44 118 HIS A CA 1
ATOM 921 C C . HIS A 1 118 ? 3.896 4.898 13.720 1.00 95.44 118 HIS A C 1
ATOM 923 O O . HIS A 1 118 ? 4.208 4.315 14.755 1.00 95.44 118 HIS A O 1
ATOM 929 N N . GLY A 1 119 ? 4.757 5.080 12.718 1.00 95.50 119 GLY A N 1
ATOM 930 C CA . GLY A 1 119 ? 6.110 4.517 12.702 1.00 95.50 119 GLY A CA 1
ATOM 931 C C . GLY A 1 119 ? 6.237 3.154 12.020 1.00 95.50 119 GLY A C 1
ATOM 932 O O . GLY A 1 119 ? 7.336 2.782 11.606 1.00 95.50 119 GLY A O 1
ATOM 933 N N . ASP A 1 120 ? 5.132 2.430 11.836 1.00 96.19 120 ASP A N 1
ATOM 934 C CA . ASP A 1 120 ? 5.164 1.087 11.259 1.00 96.19 120 ASP A CA 1
ATOM 935 C C . ASP A 1 120 ? 5.412 1.103 9.744 1.00 96.19 120 ASP A C 1
ATOM 937 O O . ASP A 1 120 ? 5.339 2.137 9.073 1.00 96.19 120 ASP A O 1
ATOM 941 N N . SER A 1 121 ? 5.698 -0.079 9.193 1.00 95.62 121 SER A N 1
ATOM 942 C CA . SER A 1 121 ? 5.697 -0.319 7.748 1.00 95.62 121 SER A CA 1
ATOM 943 C C . SER A 1 121 ? 4.402 -1.004 7.310 1.00 95.62 121 SER A C 1
ATOM 945 O O . SER A 1 121 ? 3.925 -1.929 7.965 1.00 95.62 121 SER A O 1
ATOM 947 N N . GLU A 1 122 ? 3.855 -0.594 6.167 1.00 95.75 122 GLU A N 1
ATOM 948 C CA . GLU A 1 122 ? 2.633 -1.151 5.584 1.00 95.75 122 GLU A CA 1
ATOM 949 C C . GLU A 1 122 ? 2.939 -1.922 4.298 1.00 95.75 122 GLU A C 1
ATOM 951 O O . GLU A 1 122 ? 3.538 -1.396 3.356 1.00 95.75 122 GLU A O 1
ATOM 956 N N . LEU A 1 123 ? 2.427 -3.149 4.201 1.00 96.25 123 LEU A N 1
ATOM 957 C CA . LEU A 1 123 ? 2.325 -3.870 2.932 1.00 96.25 123 LEU A CA 1
ATOM 958 C C . LEU A 1 123 ? 1.092 -3.394 2.153 1.00 96.25 123 LEU A C 1
ATOM 960 O O . LEU A 1 123 ? 0.086 -4.100 2.062 1.00 96.25 123 LEU A O 1
ATOM 964 N N . GLY A 1 124 ? 1.173 -2.195 1.586 1.00 92.62 124 GLY A N 1
ATOM 965 C CA . GLY A 1 124 ? 0.116 -1.634 0.747 1.00 92.62 124 GLY A CA 1
ATOM 966 C C . GLY A 1 124 ? 0.135 -2.190 -0.675 1.00 92.62 124 GLY A C 1
ATOM 967 O O . GLY A 1 124 ? 1.131 -2.771 -1.091 1.00 92.62 124 GLY A O 1
ATOM 968 N N . THR A 1 125 ? -0.952 -1.992 -1.427 1.00 93.88 125 THR A N 1
ATOM 969 C CA . THR A 1 125 ? -1.144 -2.418 -2.829 1.00 93.88 125 THR A CA 1
ATOM 970 C C . THR A 1 125 ? -0.772 -3.888 -3.095 1.00 93.88 125 THR A C 1
ATOM 972 O O . THR A 1 125 ? 0.379 -4.305 -3.014 1.00 93.88 125 THR A O 1
ATOM 975 N N . LEU A 1 126 ? -1.733 -4.715 -3.493 1.00 96.31 126 LEU A N 1
ATOM 976 C CA . LEU A 1 126 ? -1.428 -6.029 -4.063 1.00 96.31 126 LEU A CA 1
ATOM 977 C C . LEU A 1 126 ? -2.433 -6.311 -5.165 1.00 96.31 126 LEU A C 1
ATOM 979 O O . LEU A 1 126 ? -3.547 -6.766 -4.909 1.00 96.31 126 LEU A O 1
ATOM 983 N N . PHE A 1 127 ? -2.026 -6.032 -6.395 1.00 96.50 127 PHE A N 1
ATOM 984 C CA . PHE A 1 127 ? -2.867 -6.205 -7.563 1.00 96.50 127 PHE A CA 1
ATOM 985 C C . PHE A 1 127 ? -2.250 -7.207 -8.526 1.00 96.50 127 PHE A C 1
ATOM 987 O O . PHE A 1 127 ? -1.058 -7.157 -8.810 1.00 96.50 127 PHE A O 1
ATOM 994 N N . ILE A 1 128 ? -3.085 -8.100 -9.051 1.00 96.06 128 ILE A N 1
ATOM 995 C CA . ILE A 1 128 ? -2.749 -8.983 -10.165 1.00 96.06 128 ILE A CA 1
ATOM 996 C C . ILE A 1 128 ? -3.905 -8.915 -11.163 1.00 96.06 128 ILE A C 1
ATOM 998 O O . ILE A 1 128 ? -5.076 -9.117 -10.794 1.00 96.06 128 ILE A O 1
ATOM 1002 N N . GLU A 1 129 ? -3.552 -8.678 -12.423 1.00 95.25 129 GLU A N 1
ATOM 1003 C CA . GLU A 1 129 ? -4.445 -8.717 -13.573 1.00 95.25 129 GLU A CA 1
ATOM 1004 C C . GLU A 1 129 ? -5.259 -10.004 -13.584 1.00 95.25 129 GLU A C 1
ATOM 1006 O O . GLU A 1 129 ? -4.736 -11.090 -13.332 1.00 95.25 129 GLU A O 1
ATOM 1011 N N . ARG A 1 130 ? -6.550 -9.917 -13.918 1.00 94.00 130 ARG A N 1
ATOM 1012 C CA . ARG A 1 130 ? -7.456 -11.077 -13.845 1.00 94.00 130 ARG A CA 1
ATOM 1013 C C . ARG A 1 130 ? -6.931 -12.274 -14.641 1.00 94.00 130 ARG A C 1
ATOM 1015 O O . ARG A 1 130 ? -7.016 -13.399 -14.158 1.00 94.00 130 ARG A O 1
ATOM 1022 N N . LYS A 1 131 ? -6.353 -12.010 -15.818 1.00 92.94 131 LYS A N 1
ATOM 1023 C CA . LYS A 1 131 ? -5.747 -13.013 -16.706 1.00 92.94 131 LYS A CA 1
ATOM 1024 C C . LYS A 1 131 ? -4.493 -13.684 -16.134 1.00 92.94 131 LYS A C 1
ATOM 1026 O O . LYS A 1 131 ? -4.173 -14.796 -16.530 1.00 92.94 131 LYS A O 1
ATOM 1031 N N . ALA A 1 132 ? -3.808 -13.028 -15.199 1.00 93.44 132 ALA A N 1
ATOM 1032 C CA . ALA A 1 132 ? -2.566 -13.496 -14.593 1.00 93.44 132 ALA A CA 1
ATOM 1033 C C . ALA A 1 132 ? -2.770 -14.127 -13.204 1.00 93.44 132 ALA A C 1
ATOM 1035 O O . ALA A 1 132 ? -1.811 -14.580 -12.575 1.00 93.44 132 ALA A O 1
ATOM 1036 N N . ARG A 1 133 ? -4.009 -14.171 -12.695 1.00 93.38 133 ARG A N 1
ATOM 1037 C CA . ARG A 1 133 ? -4.319 -14.805 -11.406 1.00 93.38 133 ARG A CA 1
ATOM 1038 C C . ARG A 1 133 ? -4.146 -16.324 -11.489 1.00 93.38 133 ARG A C 1
ATOM 1040 O O . ARG A 1 133 ? -4.426 -16.948 -12.505 1.00 93.38 133 ARG A O 1
ATOM 1047 N N . GLY A 1 134 ? -3.724 -16.922 -10.375 1.00 91.75 134 GLY A N 1
ATOM 1048 C CA . GLY A 1 134 ? -3.379 -18.344 -10.295 1.00 91.75 134 GLY A CA 1
ATOM 1049 C C . GLY A 1 134 ? -1.884 -18.607 -10.499 1.00 91.75 134 GLY A C 1
ATOM 1050 O O . GLY A 1 134 ? -1.074 -17.682 -10.570 1.00 91.75 134 GLY A O 1
ATOM 1051 N N . GLY A 1 135 ? -1.493 -19.884 -10.500 1.00 89.69 135 GLY A N 1
ATOM 1052 C CA . GLY A 1 135 ? -0.110 -20.302 -10.780 1.00 89.69 135 GLY A CA 1
ATOM 1053 C C . GLY A 1 135 ? 0.955 -19.799 -9.793 1.00 89.69 135 GLY A C 1
ATOM 1054 O O . GLY A 1 135 ? 2.132 -19.801 -10.120 1.00 89.69 135 GLY A O 1
ATOM 1055 N N . GLY A 1 136 ? 0.567 -19.328 -8.601 1.00 94.50 136 GLY A N 1
ATOM 1056 C CA . GLY A 1 136 ? 1.503 -18.830 -7.585 1.00 94.50 136 GLY A CA 1
ATOM 1057 C C . GLY A 1 136 ? 2.006 -17.395 -7.792 1.00 94.50 136 GLY A C 1
ATOM 1058 O O . GLY A 1 136 ? 2.709 -16.889 -6.921 1.00 94.50 136 GLY A O 1
ATOM 1059 N N . ARG A 1 137 ? 1.597 -16.695 -8.859 1.00 95.62 137 ARG A N 1
ATOM 1060 C CA . ARG A 1 137 ? 2.048 -15.321 -9.161 1.00 95.62 137 ARG A CA 1
ATOM 1061 C C . ARG A 1 137 ? 1.757 -14.328 -8.031 1.00 95.62 137 ARG A C 1
ATOM 1063 O O . ARG A 1 137 ? 2.654 -13.627 -7.577 1.00 95.62 137 ARG A O 1
ATOM 1070 N N . GLY A 1 138 ? 0.542 -14.340 -7.480 1.00 95.81 138 GLY A N 1
ATOM 1071 C CA . GLY A 1 138 ? 0.201 -13.489 -6.329 1.00 95.81 138 GLY A CA 1
ATOM 1072 C C . GLY A 1 138 ? 1.044 -13.786 -5.081 1.00 95.81 138 GLY A C 1
ATOM 1073 O O . GLY A 1 138 ? 1.413 -12.869 -4.352 1.00 95.81 138 GLY A O 1
ATOM 1074 N N . ARG A 1 139 ? 1.416 -15.057 -4.865 1.00 96.75 139 ARG A N 1
ATOM 1075 C CA . ARG A 1 139 ? 2.306 -15.460 -3.766 1.00 96.75 139 ARG A CA 1
ATOM 1076 C C . ARG A 1 139 ? 3.723 -14.942 -3.994 1.00 96.75 139 ARG A C 1
ATOM 1078 O O . ARG A 1 139 ? 4.300 -14.395 -3.062 1.00 96.75 139 ARG A O 1
ATOM 1085 N N . LEU A 1 140 ? 4.242 -15.071 -5.217 1.00 96.88 140 LEU A N 1
ATOM 1086 C CA . LEU A 1 140 ? 5.542 -14.525 -5.604 1.00 96.88 140 LEU A CA 1
ATOM 1087 C C . LEU A 1 140 ? 5.594 -13.013 -5.359 1.00 96.88 140 LEU A C 1
ATOM 1089 O O . LEU A 1 140 ? 6.474 -12.554 -4.642 1.00 96.88 140 LEU A O 1
ATOM 1093 N N . LEU A 1 141 ? 4.623 -12.253 -5.874 1.00 97.44 141 LEU A N 1
ATOM 1094 C CA . LEU A 1 141 ? 4.585 -10.798 -5.701 1.00 97.44 141 LEU A CA 1
ATOM 1095 C C . LEU A 1 141 ? 4.422 -10.389 -4.232 1.00 97.44 141 LEU A C 1
ATOM 1097 O O . LEU A 1 141 ? 5.077 -9.459 -3.764 1.00 97.44 141 LEU A O 1
ATOM 1101 N N . SER A 1 142 ? 3.591 -11.111 -3.474 1.00 97.62 142 SER A N 1
ATOM 1102 C CA . SER A 1 142 ? 3.422 -10.831 -2.052 1.00 97.62 142 SER A CA 1
ATOM 1103 C C . SER A 1 142 ? 4.702 -11.086 -1.259 1.00 97.62 142 SER A C 1
ATOM 1105 O O . SER A 1 142 ? 5.083 -10.245 -0.448 1.00 97.62 142 SER A O 1
ATOM 1107 N N . PHE A 1 143 ? 5.370 -12.217 -1.488 1.00 97.31 143 PHE A N 1
ATOM 1108 C CA . PHE A 1 143 ? 6.602 -12.570 -0.786 1.00 97.31 143 PHE A CA 1
ATOM 1109 C C . PHE A 1 143 ? 7.819 -11.793 -1.265 1.00 97.31 143 PHE A C 1
ATOM 1111 O O . PHE A 1 143 ? 8.703 -11.559 -0.453 1.00 97.31 143 PHE A O 1
ATOM 1118 N N . ALA A 1 144 ? 7.853 -11.315 -2.508 1.00 97.44 144 ALA A N 1
ATOM 1119 C CA . ALA A 1 144 ? 8.911 -10.423 -2.973 1.00 97.44 144 ALA A CA 1
ATOM 1120 C C . ALA A 1 144 ? 9.029 -9.168 -2.090 1.00 97.44 144 ALA A C 1
ATOM 1122 O O . ALA A 1 144 ? 10.137 -8.732 -1.801 1.00 97.44 144 ALA A O 1
ATOM 1123 N N . ARG A 1 145 ? 7.905 -8.640 -1.581 1.00 97.50 145 ARG A N 1
ATOM 1124 C CA . ARG A 1 145 ? 7.917 -7.530 -0.614 1.00 97.50 145 ARG A CA 1
ATOM 1125 C C . ARG A 1 145 ? 8.578 -7.905 0.711 1.00 97.50 145 ARG A C 1
ATOM 1127 O O . ARG A 1 145 ? 9.370 -7.137 1.235 1.00 97.50 145 ARG A O 1
ATOM 1134 N N . LEU A 1 146 ? 8.266 -9.089 1.241 1.00 97.25 146 LEU A N 1
ATOM 1135 C CA . LEU A 1 146 ? 8.878 -9.580 2.480 1.00 97.25 146 LEU A CA 1
ATOM 1136 C C . LEU A 1 146 ? 10.369 -9.864 2.292 1.00 97.25 146 LEU A C 1
ATOM 1138 O O . LEU A 1 146 ? 11.161 -9.543 3.167 1.00 97.25 146 LEU A O 1
ATOM 1142 N N . MET A 1 147 ? 10.747 -10.428 1.143 1.00 96.25 147 MET A N 1
ATOM 1143 C CA . MET A 1 147 ? 12.146 -10.643 0.787 1.00 96.25 147 MET A CA 1
ATOM 1144 C C . MET A 1 147 ? 12.894 -9.316 0.704 1.00 96.25 147 MET A C 1
ATOM 1146 O O . MET A 1 147 ? 13.985 -9.234 1.240 1.00 96.25 147 MET A O 1
ATOM 1150 N N . LEU A 1 148 ? 12.301 -8.274 0.109 1.00 94.50 148 LEU A N 1
ATOM 1151 C CA . LEU A 1 148 ? 12.894 -6.936 0.079 1.00 94.50 148 LEU A CA 1
ATOM 1152 C C . LEU A 1 148 ? 13.111 -6.366 1.490 1.00 94.50 148 LEU A C 1
ATOM 1154 O O . LEU A 1 148 ? 14.159 -5.794 1.742 1.00 94.50 148 LEU A O 1
ATOM 1158 N N . ILE A 1 149 ? 12.155 -6.549 2.408 1.00 93.94 149 ILE A N 1
ATOM 1159 C CA . ILE A 1 149 ? 12.295 -6.121 3.814 1.00 93.94 149 ILE A CA 1
ATOM 1160 C C . ILE A 1 149 ? 13.410 -6.890 4.534 1.00 93.94 149 ILE A C 1
ATOM 1162 O O . ILE A 1 149 ? 14.059 -6.343 5.415 1.00 93.94 149 ILE A O 1
ATOM 1166 N N . ALA A 1 150 ? 13.606 -8.163 4.190 1.00 94.06 150 ALA A N 1
ATOM 1167 C CA . ALA A 1 150 ? 14.592 -9.032 4.824 1.00 94.06 150 ALA A CA 1
ATOM 1168 C C . ALA A 1 150 ? 16.016 -8.879 4.261 1.00 94.06 150 ALA A C 1
ATOM 1170 O O . ALA A 1 150 ? 16.926 -9.535 4.763 1.00 94.06 150 ALA A O 1
ATOM 1171 N N . VAL A 1 151 ? 16.206 -8.096 3.195 1.00 83.25 151 VAL A N 1
ATOM 1172 C CA . VAL A 1 151 ? 17.538 -7.807 2.653 1.00 83.25 151 VAL A CA 1
ATOM 1173 C C . VAL A 1 151 ? 18.195 -6.761 3.553 1.00 83.25 151 VAL A C 1
ATOM 1175 O O . VAL A 1 151 ? 17.741 -5.620 3.587 1.00 83.25 151 VAL A O 1
ATOM 1178 N N . ASP A 1 152 ? 19.233 -7.189 4.276 1.00 52.53 152 ASP A N 1
ATOM 1179 C CA . ASP A 1 152 ? 20.134 -6.338 5.071 1.00 52.53 152 ASP A CA 1
ATOM 1180 C C . ASP A 1 152 ? 20.982 -5.399 4.191 1.00 52.53 152 ASP A C 1
ATOM 1182 O O . ASP A 1 152 ? 21.615 -5.896 3.224 1.00 52.53 152 ASP A O 1
#

pLDDT: mean 94.36, std 5.75, range [52.53, 98.5]